Protein AF-A0AA38ZMA6-F1 (afdb_monomer)

Secondary structure (DSSP, 8-state):
-HHHHT-HHHHHHHHHHHHHHHTT-SS--HHHHHH-HHHHHHHHHHHHHS-S-SBPPPEE-SS-EEETTEEE-TT-EE--BHHHHHH-TTTTS------

Mean predicted aligned error: 7.08 Å

Structure (mmCIF, N/CA/C/O backbone):
data_AF-A0AA38ZMA6-F1
#
_entry.id   AF-A0AA38ZMA6-F1
#
loop_
_atom_site.group_PDB
_atom_site.id
_atom_site.type_symbol
_atom_site.label_atom_id
_atom_site.label_alt_id
_atom_site.label_comp_id
_atom_site.label_asym_id
_atom_site.label_entity_id
_atom_site.label_seq_id
_atom_site.pdbx_PDB_ins_code
_atom_site.Cartn_x
_atom_site.Cartn_y
_atom_site.Cartn_z
_atom_site.occupancy
_atom_site.B_iso_or_equiv
_atom_site.auth_seq_id
_atom_site.auth_comp_id
_atom_site.auth_asym_id
_atom_site.auth_atom_id
_atom_site.pdbx_PDB_model_num
ATOM 1 N N . MET A 1 1 ? -11.187 6.933 3.675 1.00 65.75 1 MET A N 1
ATOM 2 C CA . MET A 1 1 ? -12.563 7.142 4.193 1.00 65.75 1 MET A CA 1
ATOM 3 C C . MET A 1 1 ? -13.619 6.431 3.346 1.00 65.75 1 MET A C 1
ATOM 5 O O . MET A 1 1 ? -14.315 5.580 3.884 1.00 65.75 1 MET A O 1
ATOM 9 N N . THR A 1 2 ? -13.699 6.673 2.032 1.00 87.00 2 THR A N 1
ATOM 10 C CA . THR A 1 2 ? -14.750 6.113 1.151 1.00 87.00 2 THR A CA 1
ATOM 11 C C . THR A 1 2 ? -14.887 4.584 1.208 1.00 87.00 2 THR A C 1
ATOM 13 O O . THR A 1 2 ? -16.000 4.074 1.299 1.00 87.00 2 THR A O 1
ATOM 16 N N . ALA A 1 3 ? -13.775 3.838 1.224 1.00 86.44 3 ALA A N 1
ATOM 17 C CA . ALA A 1 3 ? -13.797 2.371 1.318 1.00 86.44 3 ALA A CA 1
ATOM 18 C C . ALA A 1 3 ? -14.428 1.850 2.628 1.00 86.44 3 ALA A C 1
ATOM 20 O O . ALA A 1 3 ? -15.128 0.837 2.623 1.00 86.44 3 ALA A O 1
ATOM 21 N N . LEU A 1 4 ? -14.228 2.572 3.738 1.00 90.06 4 LEU A N 1
ATOM 22 C CA . LEU A 1 4 ? -14.824 2.251 5.037 1.00 90.06 4 LEU A CA 1
ATOM 23 C C . LEU A 1 4 ? -16.302 2.643 5.087 1.00 90.06 4 LEU A C 1
ATOM 25 O O . LEU A 1 4 ? -17.106 1.894 5.629 1.00 90.06 4 LEU A O 1
ATOM 29 N N . MET A 1 5 ? -16.673 3.784 4.497 1.00 90.44 5 MET A N 1
ATOM 30 C CA . MET A 1 5 ? -18.072 4.231 4.432 1.00 90.44 5 MET A CA 1
ATOM 31 C C . MET A 1 5 ? -18.947 3.245 3.652 1.00 90.44 5 MET A C 1
ATOM 33 O O . MET A 1 5 ? -20.080 2.989 4.042 1.00 90.44 5 MET A O 1
ATOM 37 N N . LYS A 1 6 ? -18.396 2.626 2.599 1.00 91.50 6 LYS A N 1
ATOM 38 C CA . LYS A 1 6 ? -19.062 1.547 1.853 1.00 91.50 6 LYS A CA 1
ATOM 39 C C . LYS A 1 6 ? -19.206 0.245 2.655 1.00 91.50 6 LYS A C 1
ATOM 41 O O . LYS A 1 6 ? -20.020 -0.593 2.290 1.00 91.50 6 LYS A O 1
ATOM 46 N N . ASN A 1 7 ? -18.452 0.072 3.746 1.00 92.06 7 ASN A N 1
ATOM 47 C CA . ASN A 1 7 ? -18.438 -1.142 4.565 1.00 92.06 7 ASN A CA 1
ATOM 48 C C . ASN A 1 7 ? -18.622 -0.826 6.065 1.00 92.06 7 ASN A C 1
ATOM 50 O O . ASN A 1 7 ? -17.672 -0.941 6.849 1.00 92.06 7 ASN A O 1
ATOM 54 N N . PRO A 1 8 ? -19.849 -0.499 6.520 1.00 92.56 8 PRO A N 1
ATOM 55 C CA . PRO A 1 8 ? -20.101 -0.074 7.902 1.00 92.56 8 PRO A CA 1
ATOM 56 C C . PRO A 1 8 ? -19.663 -1.089 8.968 1.00 92.56 8 PRO A C 1
ATOM 58 O O . PRO A 1 8 ? -19.264 -0.711 10.067 1.00 92.56 8 PRO A O 1
ATOM 61 N N . ARG A 1 9 ? -19.700 -2.392 8.654 1.00 93.75 9 ARG A N 1
ATOM 62 C CA . ARG A 1 9 ? -19.231 -3.459 9.559 1.00 93.75 9 ARG A CA 1
ATOM 63 C C . ARG A 1 9 ? -17.725 -3.362 9.829 1.00 93.75 9 ARG A C 1
ATOM 65 O O . ARG A 1 9 ? -17.299 -3.462 10.977 1.00 93.75 9 ARG A O 1
ATOM 72 N N . VAL A 1 10 ? -16.940 -3.125 8.778 1.00 93.44 10 VAL A N 1
ATOM 73 C CA . VAL A 1 10 ? -15.480 -2.949 8.847 1.00 93.44 10 VAL A CA 1
ATOM 74 C C . VAL A 1 10 ? -15.138 -1.676 9.621 1.00 93.44 10 VAL A C 1
ATOM 76 O O . VAL A 1 10 ? -14.291 -1.704 10.512 1.00 93.44 10 VAL A O 1
ATOM 79 N N . MET A 1 11 ? -15.863 -0.584 9.357 1.00 93.50 11 MET A N 1
ATOM 80 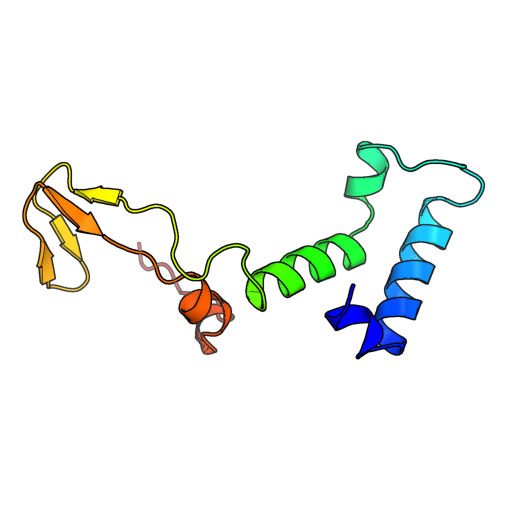C CA . MET A 1 11 ? -15.710 0.677 10.090 1.00 93.50 11 MET A CA 1
ATOM 81 C C . MET A 1 11 ? -15.972 0.507 11.594 1.00 93.50 11 MET A C 1
ATOM 83 O O . MET A 1 11 ? -15.146 0.923 12.405 1.00 93.50 11 MET A O 1
ATOM 87 N N . LYS A 1 12 ? -17.074 -0.153 11.978 1.00 94.44 12 LYS A N 1
ATOM 88 C CA . LYS A 1 12 ? -17.393 -0.416 13.392 1.00 94.44 12 LYS A CA 1
ATOM 89 C C . LYS A 1 12 ? -16.305 -1.237 14.085 1.00 94.44 12 LYS A C 1
ATOM 91 O O . LYS A 1 12 ? -15.970 -0.957 15.233 1.00 94.44 12 LYS A O 1
ATOM 96 N N . ARG A 1 13 ? -15.732 -2.234 13.401 1.00 93.88 13 ARG A N 1
ATOM 97 C CA . ARG A 1 13 ? -14.651 -3.063 13.955 1.00 93.88 13 ARG A CA 1
ATOM 98 C C . ARG A 1 13 ? -13.374 -2.256 14.199 1.00 93.88 13 ARG A C 1
ATOM 100 O O . ARG A 1 13 ? -12.788 -2.391 15.267 1.00 93.88 13 ARG A O 1
ATOM 107 N N . ALA A 1 14 ? -12.989 -1.394 13.260 1.00 92.25 14 ALA A N 1
ATOM 108 C CA . ALA A 1 14 ? -11.850 -0.492 13.428 1.00 92.25 14 ALA A CA 1
ATOM 109 C C . ALA A 1 14 ? -12.046 0.487 14.594 1.00 92.25 14 ALA A C 1
ATOM 111 O O . ALA A 1 14 ? -11.173 0.627 15.442 1.00 92.25 14 ALA A O 1
ATOM 112 N N . GLN A 1 15 ? -13.222 1.115 14.682 1.00 92.62 15 GLN A N 1
ATOM 113 C CA . GLN A 1 15 ? -13.550 2.017 15.789 1.00 92.62 15 GLN A CA 1
ATOM 114 C C . GLN A 1 15 ? -13.543 1.299 17.141 1.00 92.62 15 GLN A C 1
ATOM 116 O O . GLN A 1 15 ? -13.103 1.874 18.133 1.00 92.62 15 GLN A O 1
ATOM 121 N N . LYS A 1 16 ? -14.015 0.046 17.184 1.00 93.81 16 LYS A N 1
ATOM 122 C CA . LYS A 1 16 ? -13.964 -0.781 18.392 1.00 93.81 16 LYS A CA 1
ATOM 123 C C . LYS A 1 16 ? -12.520 -1.034 18.822 1.00 93.81 16 LYS A C 1
ATOM 125 O O . LYS A 1 16 ? -12.220 -0.817 19.985 1.00 93.81 16 LYS A O 1
ATOM 130 N N . GLU A 1 17 ? -11.642 -1.438 17.902 1.00 92.88 17 GLU A N 1
ATOM 131 C CA . GLU A 1 17 ? -10.222 -1.667 18.210 1.00 92.88 17 GLU A CA 1
ATOM 132 C C . GLU A 1 17 ? -9.564 -0.416 18.807 1.00 92.88 17 GLU A C 1
ATOM 134 O O . GLU A 1 17 ? -8.959 -0.498 19.874 1.00 92.88 17 GLU A O 1
ATOM 139 N N . VAL A 1 18 ? -9.747 0.745 18.168 1.00 91.19 18 VAL A N 1
ATOM 140 C CA . VAL A 1 18 ? -9.188 2.014 18.655 1.00 91.19 18 VAL A CA 1
ATOM 141 C C . VAL A 1 18 ? -9.725 2.349 20.047 1.00 91.19 18 VAL A C 1
ATOM 143 O O . VAL A 1 18 ? -8.943 2.595 20.956 1.00 91.19 18 VAL A O 1
ATOM 146 N N . ARG A 1 19 ? -11.047 2.301 20.256 1.00 91.06 19 ARG A N 1
ATOM 147 C CA . ARG A 1 19 ? -11.650 2.623 21.563 1.00 91.06 19 ARG A CA 1
ATOM 148 C C . ARG A 1 19 ? -11.204 1.671 22.671 1.00 91.06 19 ARG A C 1
ATOM 150 O O . ARG A 1 19 ? -11.044 2.103 23.804 1.00 91.06 19 ARG A O 1
ATOM 157 N N . THR A 1 20 ? -11.006 0.393 22.357 1.00 90.50 20 THR A N 1
ATOM 158 C CA . THR A 1 20 ? -10.537 -0.595 23.335 1.00 90.50 20 THR A CA 1
ATOM 159 C C . THR A 1 20 ? -9.073 -0.379 23.720 1.00 90.50 20 THR A C 1
ATOM 161 O O . THR A 1 20 ? -8.739 -0.566 24.883 1.00 90.50 20 THR A O 1
ATOM 164 N N . LEU A 1 21 ? -8.208 0.011 22.779 1.00 86.88 21 LEU A N 1
ATOM 165 C CA . LEU A 1 21 ? -6.780 0.215 23.056 1.00 86.88 21 LEU A CA 1
ATOM 166 C C . LEU A 1 21 ? -6.474 1.570 23.698 1.00 86.88 21 LEU A C 1
ATOM 168 O O . LEU A 1 21 ? -5.603 1.651 24.557 1.00 86.88 21 LEU A O 1
ATOM 172 N N . VAL A 1 22 ? -7.178 2.621 23.279 1.00 84.81 22 VAL A N 1
ATOM 173 C CA . VAL A 1 22 ? -6.965 3.989 23.770 1.00 84.81 22 VAL A CA 1
ATOM 174 C C . VAL A 1 22 ? -7.629 4.192 25.137 1.00 84.81 22 VAL A C 1
ATOM 176 O O . VAL A 1 22 ? -7.085 4.896 25.986 1.00 84.81 22 VAL A O 1
ATOM 179 N N . GLY A 1 23 ? -8.768 3.535 25.386 1.00 83.69 23 GLY A N 1
ATOM 180 C CA . GLY A 1 23 ? -9.478 3.623 26.660 1.00 83.69 23 GLY A CA 1
ATOM 181 C C . GLY A 1 23 ? -9.856 5.066 26.998 1.00 83.69 23 GLY A C 1
ATOM 182 O O . GLY A 1 23 ? -10.589 5.705 26.245 1.00 83.69 23 GLY A O 1
ATOM 183 N N . GLU A 1 24 ? -9.345 5.565 28.125 1.00 78.50 24 GLU A N 1
ATOM 184 C CA . GLU A 1 24 ? -9.562 6.935 28.617 1.00 78.50 24 GLU A CA 1
ATOM 185 C C . GLU A 1 24 ? -8.544 7.957 28.089 1.00 78.50 24 GLU A C 1
ATOM 187 O O . GLU A 1 24 ? -8.688 9.154 28.340 1.00 78.50 24 GLU A O 1
ATOM 192 N N . LYS A 1 25 ? -7.505 7.526 27.360 1.00 81.19 25 LYS A N 1
ATOM 193 C CA . LYS A 1 25 ? -6.542 8.466 26.781 1.00 81.19 25 LYS A CA 1
ATOM 194 C C . LYS A 1 25 ? -7.237 9.355 25.743 1.00 81.19 25 LYS A C 1
ATOM 196 O O . LYS A 1 25 ? -7.979 8.881 24.888 1.00 81.19 25 LYS A O 1
ATOM 201 N N . CYS A 1 26 ? -6.940 10.652 25.760 1.00 79.19 26 CYS A N 1
ATOM 202 C CA . CYS A 1 26 ? -7.447 11.568 24.733 1.00 79.19 26 CYS A CA 1
ATOM 203 C C . CYS A 1 26 ? -6.748 11.391 23.374 1.00 79.19 26 CYS A C 1
ATOM 205 O O . CYS A 1 26 ? -7.351 11.682 22.342 1.00 79.19 26 CYS A O 1
ATOM 207 N N . PHE A 1 27 ? -5.492 10.926 23.363 1.00 85.88 27 PHE A N 1
ATOM 208 C CA . PHE A 1 27 ? -4.656 10.848 22.163 1.00 85.88 27 PHE A CA 1
ATOM 209 C C . PHE A 1 27 ? -3.919 9.511 22.049 1.00 85.88 27 PHE A C 1
ATOM 211 O O . PHE A 1 27 ? -3.728 8.798 23.033 1.00 85.88 27 PHE A O 1
ATOM 218 N N . VAL A 1 28 ? -3.551 9.178 20.810 1.00 88.31 28 VAL A N 1
ATOM 219 C CA . VAL A 1 28 ? -2.799 7.974 20.443 1.00 88.31 28 VAL A CA 1
ATOM 220 C C . VAL A 1 28 ? -1.339 8.354 20.250 1.00 88.31 28 VAL A C 1
ATOM 222 O O . VAL A 1 28 ? -1.054 9.253 19.460 1.00 88.31 28 VAL A O 1
ATOM 225 N N . ASP A 1 29 ? -0.441 7.621 20.901 1.00 89.81 29 ASP A N 1
ATOM 226 C CA . ASP A 1 29 ? 1.006 7.782 20.754 1.00 89.81 29 ASP A CA 1
ATOM 227 C C . ASP A 1 29 ? 1.591 6.730 19.790 1.00 89.81 29 ASP A C 1
ATOM 229 O O . ASP A 1 29 ? 0.928 5.757 19.411 1.00 89.81 29 ASP A O 1
ATOM 233 N N . GLU A 1 30 ? 2.856 6.889 19.401 1.00 89.50 30 GLU A N 1
ATOM 234 C CA . GLU A 1 30 ? 3.542 6.007 18.440 1.00 89.50 30 GLU A CA 1
ATOM 235 C C . GLU A 1 30 ? 3.589 4.535 18.890 1.00 89.50 30 GLU A C 1
ATOM 237 O O . GLU A 1 30 ? 3.404 3.621 18.077 1.00 89.50 30 GLU A O 1
ATOM 242 N N . ASP A 1 31 ? 3.739 4.291 20.193 1.00 88.44 31 ASP A N 1
ATOM 243 C CA . ASP A 1 31 ? 3.723 2.945 20.778 1.00 88.44 31 ASP A CA 1
ATOM 244 C C . ASP A 1 31 ? 2.348 2.273 20.664 1.00 88.44 31 ASP A C 1
ATOM 246 O O . ASP A 1 31 ? 2.234 1.057 20.478 1.00 88.44 31 ASP A O 1
ATOM 250 N N . ASP A 1 32 ? 1.274 3.060 20.740 1.00 88.06 32 ASP A N 1
ATOM 251 C CA . ASP A 1 32 ? -0.095 2.559 20.646 1.00 88.06 32 ASP A CA 1
ATOM 252 C C . ASP A 1 32 ? -0.469 2.241 19.193 1.00 88.06 32 ASP A C 1
ATOM 254 O O . ASP A 1 32 ? -1.173 1.256 18.936 1.00 88.06 32 ASP A O 1
ATOM 258 N N . ILE A 1 33 ? 0.108 2.963 18.221 1.00 89.31 33 ILE A N 1
ATOM 259 C CA . ILE A 1 33 ? 0.019 2.605 16.796 1.00 89.31 33 ILE A CA 1
ATOM 260 C C . ILE A 1 33 ? 0.525 1.182 16.578 1.00 89.31 33 ILE A C 1
ATOM 262 O O . ILE A 1 33 ? -0.044 0.447 15.763 1.00 89.31 33 ILE A O 1
ATOM 266 N N . GLN A 1 34 ? 1.552 0.746 17.319 1.00 88.88 34 GLN A N 1
ATOM 267 C CA . GLN A 1 34 ? 2.079 -0.600 17.139 1.00 88.88 34 GLN A CA 1
ATOM 268 C C . GLN A 1 34 ? 1.052 -1.693 17.453 1.00 88.88 34 GLN A C 1
ATOM 270 O O . GLN A 1 34 ? 1.025 -2.706 16.746 1.00 88.88 34 GLN A O 1
ATOM 275 N N . LYS A 1 35 ? 0.161 -1.439 18.417 1.00 90.06 35 LYS A N 1
ATOM 276 C CA . LYS A 1 35 ? -0.873 -2.367 18.901 1.00 90.06 35 LYS A CA 1
ATOM 277 C C . LYS A 1 35 ? -2.126 -2.399 18.017 1.00 90.06 35 LYS A C 1
ATOM 279 O O . LYS A 1 35 ? -2.862 -3.385 18.051 1.00 90.06 35 LYS A O 1
ATOM 284 N N . LEU A 1 36 ? -2.353 -1.370 17.192 1.00 91.81 36 LEU A N 1
ATOM 285 C CA . LEU A 1 36 ? -3.498 -1.242 16.276 1.00 91.81 36 LEU A CA 1
ATOM 286 C C . LEU A 1 36 ? -3.390 -2.179 15.056 1.00 91.81 36 LEU A C 1
ATOM 288 O O . LEU A 1 36 ? -3.199 -1.758 13.911 1.00 91.81 36 LEU A O 1
ATOM 292 N N . THR A 1 37 ? -3.490 -3.480 15.303 1.00 92.06 37 THR A N 1
ATOM 293 C CA . THR A 1 37 ? -3.224 -4.534 14.315 1.00 92.06 37 THR A CA 1
ATOM 294 C C . THR A 1 37 ? -4.234 -4.523 13.169 1.00 92.06 37 THR A C 1
ATOM 296 O O . THR A 1 37 ? -3.855 -4.601 11.996 1.00 92.06 37 THR A O 1
ATOM 299 N N . TYR A 1 38 ? -5.523 -4.397 13.478 1.00 92.81 38 TYR A N 1
ATOM 300 C CA . TYR A 1 38 ? -6.583 -4.391 12.479 1.00 92.81 38 TYR A CA 1
ATOM 301 C C . TYR A 1 38 ? -6.607 -3.078 11.691 1.00 92.81 38 TYR A C 1
ATOM 303 O O . TYR A 1 38 ? -6.721 -3.108 10.465 1.00 92.81 38 TYR A O 1
ATOM 311 N N . MET A 1 39 ? -6.406 -1.933 12.345 1.00 91.94 39 MET A N 1
ATOM 312 C CA . MET A 1 39 ? -6.253 -0.642 11.668 1.00 91.94 39 MET A CA 1
ATOM 313 C C . MET A 1 39 ? -5.067 -0.657 10.692 1.00 91.94 39 MET A C 1
ATOM 315 O O . MET A 1 39 ? -5.219 -0.248 9.540 1.00 91.94 39 MET A O 1
ATOM 319 N N . LYS A 1 40 ? -3.910 -1.201 11.097 1.00 92.31 40 LYS A N 1
ATOM 320 C CA . LYS A 1 40 ? -2.751 -1.390 10.209 1.00 92.31 40 LYS A CA 1
ATOM 321 C C . LYS A 1 40 ? -3.089 -2.261 9.002 1.00 92.31 40 LYS A C 1
ATOM 323 O O . LYS A 1 40 ? -2.725 -1.914 7.879 1.00 92.31 40 LYS A O 1
ATOM 328 N N . ALA A 1 41 ? -3.787 -3.378 9.212 1.00 92.56 41 ALA A N 1
ATOM 329 C CA . ALA A 1 41 ? -4.223 -4.247 8.122 1.00 92.56 41 ALA A CA 1
ATOM 330 C C . ALA A 1 41 ? -5.158 -3.508 7.148 1.00 92.56 41 ALA A C 1
ATOM 332 O O . ALA A 1 41 ? -5.003 -3.635 5.937 1.00 92.56 41 ALA A O 1
ATOM 333 N N . LEU A 1 42 ? -6.067 -2.672 7.659 1.00 92.94 42 LEU A N 1
ATOM 334 C CA . LEU A 1 42 ? -6.960 -1.857 6.833 1.00 92.94 42 LEU A CA 1
ATOM 335 C C . LEU A 1 42 ? -6.227 -0.804 6.007 1.00 92.94 42 LEU A C 1
ATOM 337 O O . LEU A 1 42 ? -6.596 -0.585 4.853 1.00 92.94 42 LEU A O 1
ATOM 341 N N . VAL A 1 43 ? -5.204 -0.154 6.566 1.00 91.88 43 VAL A N 1
ATOM 342 C CA . VAL A 1 43 ? -4.372 0.798 5.815 1.00 91.88 43 VAL A CA 1
ATOM 343 C C . VAL A 1 43 ? -3.629 0.071 4.696 1.00 91.88 43 VAL A C 1
ATOM 345 O O . VAL A 1 43 ? -3.708 0.496 3.545 1.00 91.88 43 VAL A O 1
ATOM 348 N N . LYS A 1 44 ? -2.993 -1.069 4.998 1.00 91.06 44 LYS A N 1
ATOM 349 C CA . LYS A 1 44 ? -2.303 -1.895 3.992 1.00 91.06 44 LYS A CA 1
ATOM 350 C C . LYS A 1 44 ? -3.245 -2.352 2.878 1.00 91.06 44 LYS A C 1
ATOM 352 O O . LYS A 1 44 ? -2.909 -2.218 1.707 1.00 91.06 44 LYS A O 1
ATOM 357 N N . GLU A 1 45 ? -4.439 -2.822 3.227 1.00 91.44 45 GLU A N 1
ATOM 358 C CA . GLU A 1 45 ? -5.436 -3.262 2.248 1.00 91.44 45 GLU A CA 1
ATOM 359 C C . GLU A 1 45 ? -5.981 -2.096 1.414 1.00 91.44 45 GLU A C 1
ATOM 361 O O . GLU A 1 45 ? -6.162 -2.211 0.201 1.00 91.44 45 GLU A O 1
ATOM 366 N N . SER A 1 46 ? -6.178 -0.935 2.042 1.00 91.00 46 SER A N 1
ATOM 367 C CA . SER A 1 46 ? -6.572 0.282 1.331 1.00 91.00 46 SER A CA 1
ATOM 368 C C . SER A 1 46 ? -5.510 0.700 0.322 1.00 91.00 46 SER A C 1
ATOM 370 O O . SER A 1 46 ? -5.871 1.069 -0.786 1.00 91.00 46 SER A O 1
ATOM 372 N N . MET A 1 47 ? -4.222 0.599 0.662 1.00 90.31 47 MET A N 1
ATOM 373 C CA . MET A 1 47 ? -3.120 0.889 -0.262 1.00 90.31 47 MET A CA 1
ATOM 374 C C . MET A 1 47 ? -2.969 -0.175 -1.354 1.00 90.31 47 MET A C 1
ATOM 376 O O . MET A 1 47 ? -2.642 0.170 -2.486 1.00 90.31 47 MET A O 1
ATOM 380 N N . ARG A 1 48 ? -3.242 -1.452 -1.051 1.00 91.06 48 ARG A N 1
ATOM 381 C CA . ARG A 1 48 ? -3.255 -2.540 -2.041 1.00 91.06 48 ARG A CA 1
ATOM 382 C C . ARG A 1 48 ? -4.306 -2.290 -3.127 1.00 91.06 48 ARG A C 1
ATOM 384 O O . ARG A 1 48 ? -4.034 -2.454 -4.315 1.00 91.06 48 ARG A O 1
ATOM 391 N N . LEU A 1 49 ? -5.509 -1.875 -2.724 1.00 89.56 49 LEU A N 1
ATOM 392 C CA . LEU A 1 49 ? -6.603 -1.569 -3.647 1.00 89.56 49 LEU A CA 1
ATOM 393 C C . LEU A 1 49 ? -6.470 -0.175 -4.268 1.00 89.56 49 LEU A C 1
ATOM 395 O O . LEU A 1 49 ? -6.729 0.004 -5.454 1.00 89.56 49 LEU A O 1
ATOM 399 N N . TYR A 1 50 ? -6.060 0.824 -3.509 1.00 90.44 50 TYR A N 1
ATOM 400 C CA . TYR A 1 50 ? -6.025 2.219 -3.937 1.00 90.44 50 TYR A CA 1
ATOM 401 C C . TYR A 1 50 ? -4.637 2.798 -3.649 1.00 90.44 50 TYR A C 1
ATOM 403 O O . TYR A 1 50 ? -4.479 3.578 -2.705 1.00 90.44 50 TYR A O 1
ATOM 411 N N . PRO A 1 51 ? -3.610 2.393 -4.422 1.00 90.62 51 PRO A N 1
ATOM 412 C CA . PRO A 1 51 ? -2.281 2.962 -4.266 1.00 90.62 51 PRO A CA 1
ATOM 413 C C . PRO A 1 51 ? -2.313 4.456 -4.608 1.00 90.62 51 PRO A C 1
ATOM 415 O O . PRO A 1 51 ? -3.133 4.897 -5.414 1.00 90.62 51 PRO A O 1
ATOM 418 N N . ALA A 1 52 ? -1.400 5.234 -4.020 1.00 89.75 52 ALA A N 1
ATOM 419 C CA . ALA A 1 52 ? -1.313 6.675 -4.274 1.00 89.75 52 ALA A CA 1
ATOM 420 C C . ALA A 1 52 ? -1.016 6.996 -5.751 1.00 89.75 52 ALA A C 1
ATOM 422 O O . ALA A 1 52 ? -1.513 7.983 -6.283 1.00 89.75 52 ALA A O 1
ATOM 423 N N . SER A 1 53 ? -0.237 6.136 -6.412 1.00 90.94 53 SER A N 1
ATOM 424 C CA . SER A 1 53 ? 0.008 6.168 -7.853 1.00 90.94 53 SER A CA 1
ATOM 425 C C . SER A 1 53 ? -0.073 4.747 -8.416 1.00 90.94 53 SER A C 1
ATOM 427 O O . SER A 1 53 ? 0.447 3.821 -7.785 1.00 90.94 53 SER A O 1
ATOM 429 N N . PRO A 1 54 ? -0.701 4.538 -9.589 1.00 90.44 54 PRO A N 1
ATOM 430 C CA . PRO A 1 54 ? -0.775 3.218 -10.209 1.00 90.44 54 PRO A CA 1
ATOM 431 C C . PRO A 1 54 ? 0.592 2.705 -10.685 1.00 90.44 54 PRO A C 1
ATOM 433 O O . PRO A 1 54 ? 0.836 1.498 -10.643 1.00 90.44 54 PRO A O 1
ATOM 436 N N . LEU A 1 55 ? 1.487 3.611 -11.094 1.00 94.69 55 LEU A N 1
ATOM 437 C CA . LEU A 1 55 ? 2.871 3.316 -11.463 1.00 94.69 55 LEU A CA 1
ATOM 438 C C . LEU A 1 55 ? 3.817 3.865 -10.391 1.00 94.69 55 LEU A C 1
ATOM 440 O O . LEU A 1 55 ? 3.637 4.988 -9.912 1.00 94.69 55 LEU A O 1
ATOM 444 N N . LEU A 1 56 ? 4.824 3.079 -10.013 1.00 92.25 56 LEU A N 1
ATOM 445 C CA . LEU A 1 56 ? 5.887 3.553 -9.127 1.00 92.25 56 LEU A CA 1
ATOM 446 C C . LEU A 1 56 ? 6.809 4.540 -9.849 1.00 92.25 56 LEU A C 1
ATOM 448 O O . LEU A 1 56 ? 6.772 4.672 -11.073 1.00 92.25 56 LEU A O 1
ATOM 452 N N . ILE A 1 57 ? 7.655 5.209 -9.062 1.00 94.19 57 ILE A N 1
ATOM 453 C CA . ILE A 1 57 ? 8.678 6.126 -9.566 1.00 94.19 57 ILE A CA 1
ATOM 454 C C . ILE A 1 57 ? 9.510 5.405 -10.642 1.00 94.19 57 ILE A C 1
ATOM 456 O O . ILE A 1 57 ? 9.985 4.292 -10.373 1.00 94.19 57 ILE A O 1
ATOM 460 N N . PRO A 1 58 ? 9.682 6.011 -11.833 1.00 94.75 58 PRO A N 1
ATOM 461 C CA . PRO A 1 58 ? 10.466 5.418 -12.906 1.00 94.75 58 PRO A CA 1
ATOM 462 C C . PRO A 1 58 ? 11.886 5.124 -12.429 1.00 94.75 58 PRO A C 1
ATOM 464 O O . PRO A 1 58 ? 12.510 5.952 -11.763 1.00 94.75 58 PRO A O 1
ATOM 467 N N . ARG A 1 59 ? 12.400 3.943 -12.769 1.00 94.06 59 ARG A N 1
ATOM 468 C CA . ARG A 1 59 ? 13.793 3.568 -12.505 1.00 94.06 59 ARG A CA 1
ATOM 469 C C . ARG A 1 59 ? 14.543 3.426 -13.813 1.00 94.06 59 ARG A C 1
ATOM 471 O O . ARG A 1 59 ? 13.973 2.946 -14.781 1.00 94.06 59 ARG A O 1
ATOM 478 N N . GLU A 1 60 ? 15.814 3.791 -13.826 1.00 95.25 60 GLU A N 1
ATOM 479 C CA . GLU A 1 60 ? 16.686 3.595 -14.983 1.00 95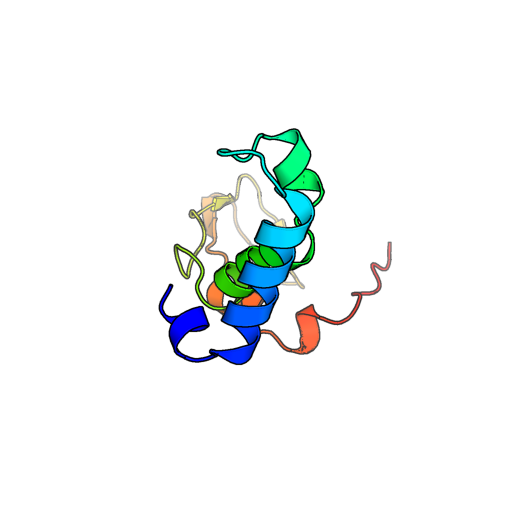.25 60 GLU A CA 1
ATOM 480 C C . GLU A 1 60 ? 17.664 2.442 -14.726 1.00 95.25 60 GLU A C 1
ATOM 482 O O . GLU A 1 60 ? 18.203 2.308 -13.622 1.00 95.25 60 GLU A O 1
ATOM 487 N N . THR A 1 61 ? 17.883 1.583 -15.725 1.00 94.62 61 THR A N 1
ATOM 488 C CA . THR A 1 61 ? 18.858 0.488 -15.629 1.00 94.62 61 THR A CA 1
ATOM 489 C C . THR A 1 61 ? 20.294 1.014 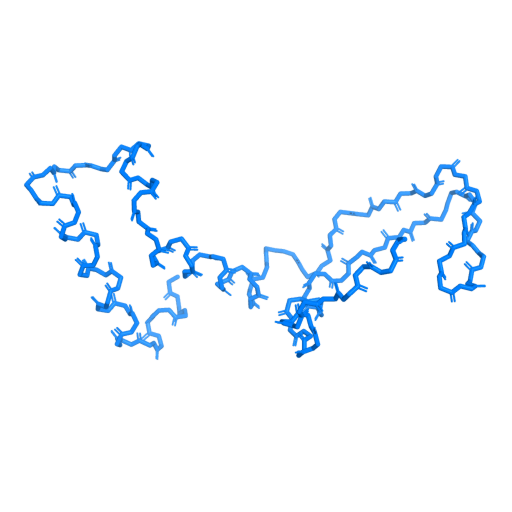-15.686 1.00 94.62 61 THR A C 1
ATOM 491 O O . THR A 1 61 ? 20.712 1.645 -16.656 1.00 94.62 61 THR A O 1
ATOM 494 N N . LEU A 1 62 ? 21.087 0.703 -14.655 1.00 95.94 62 LEU A N 1
ATOM 495 C CA . LEU A 1 62 ? 22.499 1.110 -14.567 1.00 95.94 62 LEU A CA 1
ATOM 496 C C . LEU A 1 62 ? 23.434 0.249 -15.426 1.00 95.94 62 LEU A C 1
ATOM 498 O O . LEU A 1 62 ? 24.513 0.689 -15.809 1.00 95.94 62 LEU A O 1
ATOM 502 N N . GLN A 1 63 ? 23.016 -0.976 -15.733 1.00 94.94 63 GLN A N 1
ATOM 503 C CA . GLN A 1 63 ? 23.754 -1.930 -16.551 1.00 94.94 63 GLN A CA 1
ATOM 504 C C . GLN A 1 63 ? 22.782 -2.862 -17.275 1.00 94.94 63 GLN A C 1
ATOM 506 O O . GLN A 1 63 ? 21.611 -2.957 -16.895 1.00 94.94 63 GLN A O 1
ATOM 511 N N . LYS A 1 64 ? 23.289 -3.573 -18.285 1.00 94.81 64 LYS A N 1
ATOM 512 C CA . LYS A 1 64 ? 22.557 -4.640 -18.969 1.00 94.81 64 LYS A CA 1
ATOM 513 C C . LYS A 1 64 ? 22.121 -5.691 -17.945 1.00 94.81 64 LYS A C 1
ATOM 515 O O . LYS A 1 64 ? 22.942 -6.142 -17.146 1.00 94.81 64 LYS A O 1
ATOM 520 N N . CYS A 1 65 ? 20.851 -6.076 -17.953 1.00 93.06 65 CYS A N 1
ATOM 521 C CA . CYS A 1 65 ? 20.330 -7.106 -17.056 1.00 93.06 65 CYS A CA 1
ATOM 522 C C . CYS A 1 65 ? 19.381 -8.050 -17.789 1.00 93.06 65 CYS A C 1
ATOM 524 O O . CYS A 1 65 ? 18.857 -7.718 -18.847 1.00 93.06 65 CYS A O 1
ATOM 526 N N . ASN A 1 66 ? 19.178 -9.241 -17.231 1.00 94.38 66 ASN A N 1
ATOM 527 C CA . ASN A 1 66 ? 18.193 -10.190 -17.728 1.00 94.38 66 ASN A CA 1
ATOM 528 C C . ASN A 1 66 ? 17.041 -10.288 -16.718 1.00 94.38 66 ASN A C 1
ATOM 530 O O . ASN A 1 66 ? 17.289 -10.496 -15.529 1.00 94.38 66 ASN A O 1
ATOM 534 N N . ILE A 1 67 ? 15.803 -10.108 -17.178 1.00 91.62 67 ILE A N 1
ATOM 535 C CA . ILE A 1 67 ? 14.588 -10.297 -16.382 1.00 91.62 67 ILE A CA 1
ATOM 536 C C . ILE A 1 67 ? 13.720 -11.321 -17.102 1.00 91.62 67 ILE A C 1
ATOM 538 O O . ILE A 1 67 ? 13.268 -11.061 -18.209 1.00 91.62 67 ILE A O 1
ATOM 542 N N . ASP A 1 68 ? 13.472 -12.466 -16.466 1.00 90.56 68 ASP A N 1
ATOM 543 C CA . ASP A 1 68 ? 12.603 -13.533 -16.992 1.00 90.56 68 ASP A CA 1
ATOM 544 C C . ASP A 1 68 ? 12.977 -14.006 -18.415 1.00 90.56 68 ASP A C 1
ATOM 546 O O . ASP A 1 68 ? 12.128 -14.247 -19.268 1.00 90.56 68 ASP A O 1
ATOM 550 N N . GLY A 1 69 ? 14.281 -14.076 -18.704 1.00 93.62 69 GLY A N 1
ATOM 551 C CA . GLY A 1 69 ? 14.817 -14.441 -20.018 1.00 93.62 69 GLY A CA 1
ATOM 552 C C . GLY A 1 69 ? 14.981 -13.260 -20.980 1.00 93.62 69 GLY A C 1
ATOM 553 O O . GLY A 1 69 ? 15.701 -13.396 -21.970 1.00 93.62 69 GLY A O 1
ATOM 554 N N . TYR A 1 70 ? 14.399 -12.096 -20.682 1.00 93.69 70 TYR A N 1
ATOM 555 C CA . TYR A 1 70 ? 14.500 -10.897 -21.512 1.00 93.69 70 TYR A CA 1
ATOM 556 C C . TYR A 1 70 ? 15.731 -10.077 -21.170 1.00 93.69 70 TYR A C 1
ATOM 558 O O . TYR A 1 70 ? 15.952 -9.698 -20.021 1.00 93.69 70 TYR A O 1
ATOM 566 N N . GLU A 1 71 ? 16.505 -9.737 -22.193 1.00 95.62 71 GLU A N 1
ATOM 567 C CA . GLU A 1 71 ? 17.689 -8.911 -22.034 1.00 95.62 71 GLU A CA 1
ATOM 568 C C . GLU A 1 71 ? 17.344 -7.421 -22.152 1.00 95.62 71 GLU A C 1
ATOM 570 O O . GLU A 1 71 ? 16.861 -6.952 -23.181 1.00 95.62 71 GLU A O 1
ATOM 575 N N . ILE A 1 72 ? 17.595 -6.672 -21.079 1.00 95.50 72 ILE A N 1
ATOM 576 C CA . ILE A 1 72 ? 17.282 -5.251 -20.952 1.00 95.50 72 ILE A CA 1
ATOM 577 C C . ILE A 1 72 ? 18.581 -4.442 -21.064 1.00 95.50 72 ILE A C 1
ATOM 579 O O . ILE A 1 72 ? 19.491 -4.631 -20.249 1.00 95.50 72 ILE A O 1
ATOM 583 N N . PRO A 1 73 ? 18.694 -3.526 -22.042 1.00 96.00 73 PRO A N 1
ATOM 584 C CA . PRO A 1 73 ? 19.856 -2.654 -22.18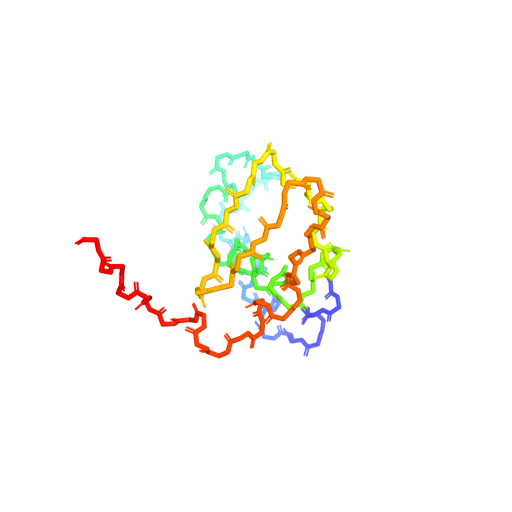8 1.00 96.00 73 PRO A CA 1
ATOM 585 C C . PRO A 1 73 ? 20.028 -1.668 -21.025 1.00 96.00 73 PRO A C 1
ATOM 587 O O . PRO A 1 73 ? 19.073 -1.321 -20.325 1.00 96.00 73 PRO A O 1
ATOM 590 N N . TH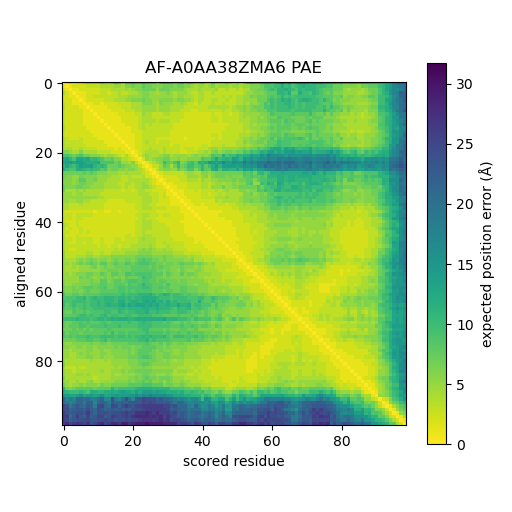R A 1 74 ? 21.247 -1.152 -20.863 1.00 95.62 74 THR A N 1
ATOM 591 C CA . THR A 1 74 ? 21.547 -0.010 -19.983 1.00 95.62 74 THR A CA 1
ATOM 592 C C . THR A 1 74 ? 20.773 1.243 -20.421 1.00 95.62 74 THR A C 1
ATOM 594 O O . THR A 1 74 ? 20.531 1.420 -21.614 1.00 95.62 74 THR A O 1
ATOM 597 N N . LYS A 1 75 ? 20.436 2.134 -19.479 1.00 95.38 75 LYS A N 1
ATOM 598 C CA . LYS A 1 75 ? 19.638 3.362 -19.688 1.00 95.38 75 LYS A CA 1
ATOM 599 C C . LYS A 1 75 ? 18.181 3.130 -20.110 1.00 95.38 75 LYS A C 1
ATOM 601 O O . LYS A 1 75 ? 17.544 4.008 -20.686 1.00 95.38 75 LYS A O 1
ATOM 606 N N . THR A 1 76 ? 17.633 1.953 -19.822 1.00 96.00 76 THR A N 1
ATOM 607 C CA . THR A 1 76 ? 16.213 1.659 -20.044 1.00 96.00 76 THR A CA 1
ATOM 608 C C . THR A 1 76 ? 15.395 2.163 -18.860 1.00 96.00 76 THR A C 1
ATOM 610 O O . THR A 1 76 ? 15.704 1.840 -17.712 1.00 96.00 76 THR A O 1
ATOM 613 N N . VAL A 1 77 ? 14.327 2.917 -19.133 1.00 95.88 77 VAL A N 1
ATOM 614 C CA . VAL A 1 77 ? 13.372 3.362 -18.110 1.00 95.88 77 VAL A CA 1
ATOM 615 C C . VAL A 1 77 ? 12.345 2.262 -17.850 1.00 95.88 77 VAL A C 1
ATOM 617 O O . VAL A 1 77 ? 11.648 1.809 -18.755 1.00 95.88 77 VAL A O 1
ATOM 620 N N . VAL A 1 78 ? 12.237 1.847 -16.594 1.00 94.19 78 VAL A N 1
ATOM 621 C CA . VAL A 1 78 ? 11.371 0.772 -16.119 1.00 94.19 78 VAL A CA 1
ATOM 622 C C . VAL A 1 78 ? 10.290 1.350 -15.215 1.00 94.19 78 VAL A C 1
ATOM 624 O O . VAL A 1 78 ? 10.570 2.052 -14.239 1.00 94.19 78 VAL A O 1
ATOM 627 N N . PHE A 1 79 ? 9.044 0.993 -15.516 1.00 94.56 79 PHE A N 1
ATOM 628 C CA . PHE A 1 79 ? 7.878 1.306 -14.697 1.00 94.56 79 PHE A CA 1
ATOM 629 C C . PHE A 1 79 ? 7.384 0.041 -14.000 1.00 94.56 79 PHE A C 1
ATOM 631 O O . PHE A 1 79 ? 7.119 -0.970 -14.646 1.00 94.56 79 PHE A O 1
ATOM 638 N N . ALA A 1 80 ? 7.202 0.107 -12.683 1.00 92.81 80 ALA A N 1
ATOM 639 C CA . ALA A 1 80 ? 6.555 -0.962 -11.931 1.00 92.81 80 ALA A CA 1
ATOM 640 C C . ALA A 1 80 ? 5.071 -0.632 -11.724 1.00 92.81 80 ALA A C 1
ATOM 642 O O . ALA A 1 80 ? 4.729 0.398 -11.136 1.00 92.81 80 ALA A O 1
ATOM 643 N N 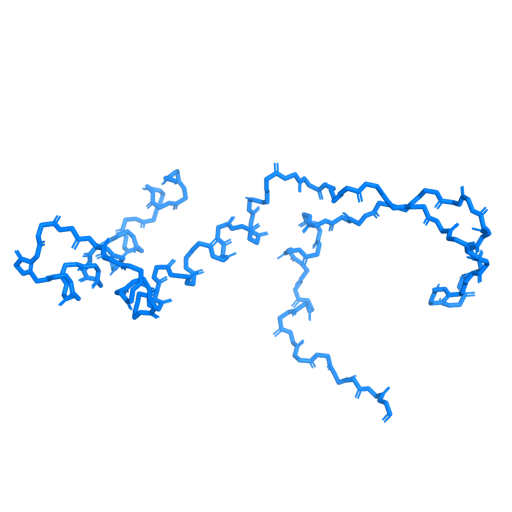. ASN A 1 81 ? 4.187 -1.513 -12.197 1.00 93.44 81 ASN A N 1
ATOM 644 C CA . ASN A 1 81 ? 2.739 -1.345 -12.094 1.00 93.44 81 ASN A CA 1
ATOM 645 C C . ASN A 1 81 ? 2.224 -1.825 -10.728 1.00 93.44 81 ASN A C 1
ATOM 647 O O . ASN A 1 81 ? 1.787 -2.966 -10.570 1.00 93.44 81 ASN A O 1
ATOM 651 N N . ALA A 1 82 ? 2.276 -0.939 -9.732 1.00 92.50 82 ALA A N 1
ATOM 652 C CA . ALA A 1 82 ? 1.796 -1.218 -8.381 1.00 92.50 82 ALA A CA 1
ATOM 653 C C . ALA A 1 82 ? 0.297 -1.559 -8.345 1.00 92.50 82 ALA A C 1
ATOM 655 O O . ALA A 1 82 ? -0.121 -2.390 -7.540 1.00 92.50 82 ALA A O 1
ATOM 656 N N . TRP A 1 83 ? -0.510 -0.957 -9.225 1.00 93.06 83 TRP A N 1
ATOM 657 C CA . TRP A 1 83 ? -1.950 -1.221 -9.295 1.00 93.06 83 TRP A CA 1
ATOM 658 C C . TRP A 1 83 ? -2.269 -2.663 -9.703 1.00 93.06 83 TRP A C 1
ATOM 660 O O . TRP A 1 83 ? -3.140 -3.289 -9.091 1.00 93.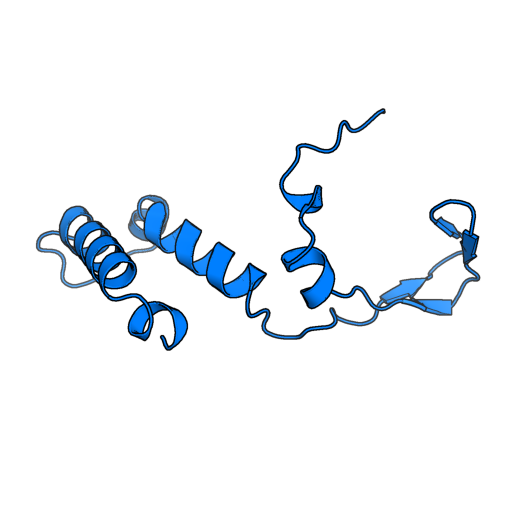06 83 TRP A O 1
ATOM 670 N N . ALA A 1 84 ? -1.549 -3.185 -10.702 1.00 92.25 84 ALA A N 1
ATOM 671 C CA . ALA A 1 84 ? -1.681 -4.566 -11.155 1.00 92.25 84 ALA A CA 1
ATOM 672 C C . ALA A 1 84 ? -1.153 -5.548 -10.102 1.00 92.25 84 ALA A C 1
ATOM 674 O O . ALA A 1 84 ? -1.867 -6.476 -9.733 1.00 92.25 84 ALA A O 1
ATOM 675 N N . ILE A 1 85 ? 0.042 -5.292 -9.551 1.00 91.06 85 ILE A N 1
ATOM 676 C CA . ILE A 1 85 ? 0.651 -6.137 -8.509 1.00 91.06 85 ILE A CA 1
ATOM 677 C C . ILE A 1 85 ? -0.277 -6.257 -7.298 1.00 91.06 85 ILE A C 1
ATOM 679 O O . ILE A 1 85 ? -0.506 -7.354 -6.799 1.00 91.06 85 ILE A O 1
ATOM 683 N N . GLY A 1 86 ? -0.857 -5.143 -6.845 1.00 89.12 86 GLY A N 1
ATOM 684 C CA . GLY A 1 86 ? -1.761 -5.148 -5.700 1.00 89.12 86 GLY A CA 1
ATOM 685 C C . GLY A 1 86 ? -3.006 -6.012 -5.911 1.00 89.12 86 GLY A C 1
ATOM 686 O O . GLY A 1 86 ? -3.550 -6.518 -4.938 1.00 89.12 86 GLY A O 1
ATOM 687 N N . ARG A 1 87 ? -3.466 -6.210 -7.151 1.00 90.31 87 ARG A N 1
ATOM 688 C CA . ARG A 1 87 ? -4.689 -6.965 -7.487 1.00 90.31 87 ARG A CA 1
ATOM 689 C C . ARG A 1 87 ? -4.437 -8.383 -7.979 1.00 90.31 87 ARG A C 1
ATOM 691 O O . ARG A 1 87 ? -5.407 -9.105 -8.192 1.00 90.31 87 ARG A O 1
ATOM 698 N N . ASP A 1 88 ? -3.180 -8.766 -8.154 1.00 89.94 88 ASP A N 1
ATOM 699 C CA . ASP A 1 88 ? -2.810 -10.082 -8.654 1.00 89.94 88 ASP A CA 1
ATOM 700 C C . ASP A 1 88 ? -3.274 -11.181 -7.672 1.00 89.94 88 ASP A C 1
ATOM 702 O O . ASP A 1 88 ? -2.833 -11.184 -6.516 1.00 89.94 88 ASP A O 1
ATOM 706 N N . PRO A 1 89 ? -4.154 -12.114 -8.087 1.00 85.06 89 PRO A N 1
ATOM 707 C CA . PRO A 1 89 ? -4.620 -13.207 -7.235 1.00 85.06 89 PRO A CA 1
ATOM 708 C C . PRO A 1 89 ? -3.499 -14.173 -6.816 1.00 85.06 89 PRO A C 1
ATOM 710 O O . PRO A 1 89 ? -3.615 -14.815 -5.771 1.00 85.06 89 PRO A O 1
ATOM 713 N N . GLU A 1 90 ? -2.401 -14.262 -7.574 1.00 84.69 90 GLU A N 1
ATOM 714 C CA . GLU A 1 90 ? -1.258 -15.124 -7.247 1.00 84.69 90 GLU A CA 1
ATOM 715 C C . GLU A 1 90 ? -0.312 -14.484 -6.219 1.00 84.69 90 GLU A C 1
ATOM 717 O O . GLU A 1 90 ? 0.421 -15.191 -5.527 1.00 84.69 90 GLU A O 1
ATOM 722 N N . SER A 1 91 ? -0.359 -13.157 -6.046 1.00 68.81 91 SER A N 1
ATOM 723 C CA . SER A 1 91 ? 0.500 -12.433 -5.094 1.00 68.81 91 SER A CA 1
ATOM 724 C C . SER A 1 91 ? 0.251 -12.813 -3.625 1.00 68.81 91 SER A C 1
ATOM 726 O O . SER A 1 91 ? 1.138 -12.658 -2.786 1.00 68.81 91 SER A O 1
ATOM 728 N N . GLY A 1 92 ? -0.941 -13.338 -3.312 1.00 58.88 92 GLY A N 1
ATOM 729 C CA . GLY A 1 92 ? -1.334 -13.778 -1.970 1.00 58.88 92 GLY A CA 1
ATOM 730 C C . GLY A 1 92 ? -0.825 -15.168 -1.578 1.00 58.88 92 GLY A C 1
ATOM 731 O O . GLY A 1 92 ? -0.995 -15.573 -0.427 1.00 58.88 92 GLY A O 1
ATOM 732 N N . LYS A 1 93 ? -0.211 -15.910 -2.506 1.00 51.25 93 LYS A N 1
ATOM 733 C CA . LYS A 1 93 ? 0.406 -17.207 -2.220 1.00 51.25 93 LYS A CA 1
ATOM 734 C C . LYS A 1 93 ? 1.879 -16.991 -1.862 1.00 51.25 93 LYS A C 1
ATOM 736 O O . LYS A 1 93 ? 2.548 -16.197 -2.524 1.00 51.25 93 LYS A O 1
ATOM 741 N N . PRO A 1 94 ? 2.428 -17.694 -0.854 1.00 42.03 94 PRO A N 1
ATOM 742 C CA . PRO A 1 94 ? 3.861 -17.658 -0.606 1.00 42.03 94 PRO A CA 1
ATOM 743 C C . PRO A 1 94 ? 4.578 -18.169 -1.860 1.00 42.03 94 PRO A C 1
ATOM 745 O O . PRO A 1 94 ? 4.518 -19.358 -2.178 1.00 42.03 94 PRO A O 1
ATOM 748 N N . ARG A 1 95 ? 5.233 -17.267 -2.602 1.00 48.69 95 ARG A N 1
ATOM 749 C CA . ARG A 1 95 ? 6.133 -17.669 -3.683 1.00 48.69 95 ARG A CA 1
ATOM 750 C C . ARG A 1 95 ? 7.256 -18.466 -3.033 1.00 48.69 95 ARG A C 1
ATOM 752 O O . ARG A 1 95 ? 7.983 -17.934 -2.196 1.00 48.69 95 ARG A O 1
ATOM 759 N N . ARG A 1 96 ? 7.367 -19.751 -3.386 1.00 38.81 96 ARG A N 1
ATOM 760 C CA . ARG A 1 96 ? 8.543 -20.554 -3.050 1.00 38.81 96 ARG A CA 1
ATOM 761 C C . ARG A 1 96 ? 9.726 -19.869 -3.711 1.00 38.81 96 ARG A C 1
ATOM 763 O O . ARG A 1 96 ? 9.868 -19.909 -4.929 1.00 38.81 96 ARG A O 1
ATOM 770 N N . VAL A 1 97 ? 10.520 -19.176 -2.908 1.00 39.12 97 VAL A N 1
ATOM 771 C CA . VAL A 1 97 ? 11.807 -18.666 -3.354 1.00 39.12 97 VAL A CA 1
ATOM 772 C C . VAL A 1 97 ? 12.687 -19.904 -3.465 1.00 39.12 97 VAL A C 1
ATOM 774 O O . VAL A 1 97 ? 13.125 -20.449 -2.457 1.00 39.12 97 VAL A O 1
ATOM 777 N N . HIS A 1 98 ? 12.830 -20.425 -4.679 1.00 30.47 98 HIS A N 1
ATOM 778 C CA . HIS A 1 98 ? 13.898 -21.363 -4.983 1.00 30.47 98 HIS A CA 1
ATOM 779 C C . HIS A 1 98 ? 15.174 -20.529 -5.096 1.00 30.47 98 HIS A C 1
ATOM 781 O O . HIS A 1 98 ? 15.405 -19.882 -6.115 1.00 30.47 98 HIS A O 1
ATOM 787 N N . ALA A 1 99 ? 15.91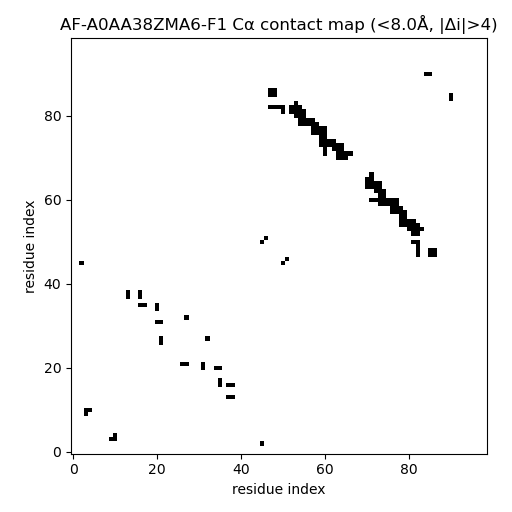0 -20.472 -3.989 1.00 35.12 99 ALA A N 1
ATOM 788 C CA . ALA A 1 99 ? 17.324 -20.135 -3.956 1.00 35.12 99 ALA A CA 1
ATOM 789 C C . ALA A 1 99 ? 18.105 -21.433 -3.738 1.00 35.12 99 ALA A C 1
ATOM 791 O O . ALA A 1 99 ? 17.590 -22.286 -2.973 1.00 35.12 99 ALA A O 1
#

pLDDT: mean 86.92, std 14.07, range [30.47, 96.0]

Radius of gyration: 19.69 Å; Cα contacts (8 Å, |Δi|>4): 82; chains: 1; bounding box: 44×33×51 Å

InterPro domains:
  IPR001128 Cytochrome P450 [PF00067] (2-90)
  IPR036396 Cytochrome P450 superfamily [G3DSA:1.10.630.10] (1-94)
  IPR036396 Cytochrome P450 superfamily [SSF48264] (2-90)

Nearest PDB structures (foldseek):
  4r21-assembly1_A  TM=9.283E-01  e=2.047E-05  Danio rerio
  4r21-assembly2_B  TM=9.264E-01  e=4.210E-05  Danio rerio
  4i8v-assembly2_B  TM=9.091E-01  e=9.871E-05  Homo sapiens
  5tft-assembly1_A  TM=9.236E-01  e=7.053E-04  Homo sapiens
  5e58-assembly6_F  TM=9.059E-01  e=6.605E-04  Neotoma lepida

Organism: Vitis rotundifolia (NCBI:txid103349)

Foldseek 3Di:
DVVCVVPVVLVVVLVVLCCVQCPPPPDDDPVSVVVSVSVVVVVVLCCLQPPPDQKDDWDFACAWDADPNDIDHGRDTDIDGSNCCSPDPCNPDPDPPPD

Solvent-accessible surface area (backbone atoms only — not comparable to full-atom values): 6126 Å² total; per-residue (Å²): 109,70,76,40,70,77,32,59,70,60,42,52,52,45,54,48,52,52,52,66,74,45,62,88,53,93,71,84,52,79,75,54,58,70,70,40,57,66,54,51,51,51,52,53,50,47,40,34,76,55,49,97,50,52,54,47,80,73,42,67,34,90,49,70,46,73,59,97,87,43,78,41,58,54,73,40,78,44,73,49,54,47,48,60,57,48,65,40,80,68,68,80,49,86,76,80,78,86,124

Sequence (99 aa):
MTALMKNPRVMKRAQKEVRTLVGEKCFVDEDDIQKLTYMKALVKESMRLYPASPLLIPRETLQKCNIDGYEIPTKTVVFANAWAIGRDPESGKPRRVHA

=== Feature glossary ===
Reading guide. The protein is described through the following features:

Foldseek 3Di. A 3Di character summarizes, for each residue, the relative orientation of the Cα frame of its nearest spatial neighbor. Because it encodes fold topology rather than chemistry, 3Di alignments detect remote structural similarity that sequence alignment misses.

Contact-map, Ramachandran, and PAE plots. Plot images: a contact map (which residues are close in 3D, as an N×N binary image), a Ramachandran scatter (backbone torsion angles, revealing secondary-structure composition at a glance), and — for AlphaFold structures — a PAE heatmap (pairwise prediction confidence).

Radius of gyration, Cα contacts, bounding box. Radius of gyration (Rg) is the root-mean-square distance of Cα atoms from their centroid — a single number for overall size and compactness. A globular domain of N residues has Rg ≈ 2.2·N^0.38 Å; an extended or disordered chain has a much larger Rg. The Cα contact count is the number of residue pairs whose Cα atoms are within 8 Å and are more than four positions apart in sequence — a standard proxy for tertiary packing density. The bounding box is the smallest axis-aligned box enclosing all Cα atoms.

Secondary structure (8-state, DSSP). Eight-state secondary structure (DSSP): H is the canonical α-helix, G the tighter 3₁₀-helix, I the wider π-helix; E/B are β-structure, T and S are turns and bends, and '-' is everything else. DSSP derives these from the pattern of main-chain N–H···O=C hydrogen bonds, not from the sequence.

B-factor. B-factor (Debye–Waller factor) reflects atomic displacement in the crystal lattice. It is an experimental observable (units Å²), not a prediction; low values mean the atom is pinned down, high values mean it moves or is heterogeneous across the crystal.

pLDDT. pLDDT is the predicted lDDT-Cα score: AlphaFold's confidence that the local environment of each residue (all inter-atomic distances within 15 Å) is correctly placed. It is a per-residue number between 0 and 100, with higher meaning more rel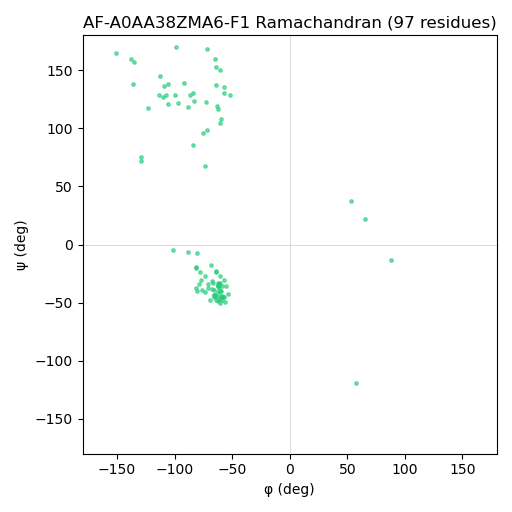iable.

Nearest PDB structures. Nearest PDB neighbors are the top structural matches found by Foldseek when searching this structure against the entire Protein Data Bank. Each hit reports a TM-score (0 to 1; >0.5 almost always implies the same fold) and an E-value. These are *structural* homologs — they may share no detectable sequence similarity.

Solvent-accessible surface area. Accessible surface area quantifies burial. A residue with SASA near zero is packed into the hydrophobic core; one with SASA >100 Å² sits on the surface. Computed here via the Shrake–Rupley numerical algorithm with a 1.4 Å probe.

Rendered structure images. Structure images are PyMOL renders from six orthogonal camera directions. Cartoon representation draws helices as coils and strands as arrows; sticks shows the backbone as bonds; surface shows the solvent-excluded envelope. Rainbow coloring maps sequence position to hue (blue→red, N→C); chain coloring assigns a distinct color per polypeptide.

Backbone torsions (φ/ψ). φ (phi) and ψ (psi) are the two rotatable backbone dihedrals per residue: φ is the C(i-1)–N–Cα–C torsion, ψ is the N–Cα–C–N(i+1) torsion, both in degrees on (−180°, 180°]. α-helical residues cluster near (−60°, −45°); β-strand residues near (−120°, +130°). A Ramachandran plot is simply a scatter of (φ, ψ) for every residue.

Predicted aligned error. Predicted Aligned Error (PAE) is an AlphaFold confidence matrix: entry (i, j) is the expected error in the position of residue j, in ångströms, when the prediction is superimposed on the true structure at residue i. Low PAE within a block of residues means that block is internally rigid and well-predicted; high PAE between two blocks means their relative placement is uncertain even if each block individually is confident.

mmCIF coordinates. Structure coordinates are given as an mmCIF _atom_site loop: one row per atom with element, residue name, chain id, sequence number, and x/y/z position in Å. Only the four main-chain atoms per residue are included here; side chains are omitted to keep the record compact.

InterPro / GO / CATH / organism. Database cross-references. InterPro integrates a dozen domain/family signature databases into unified entries with residue-range hits. GO terms attach function/process/location labels with evidence codes. CATH codes position the fold in a four-level structural taxonomy. Organism is the NCBI-taxonomy species name.

Secondary structure (3-state, P-SEA). SS3 is a coarse helix/strand/coil call (letters a/b/c) made by the P-SEA algorithm from inter-Cα distances and dihedrals. It is less detailed than DSSP but needs only Cα positions.

Sequence. Sequence gives the chain of amino acids in standard one-letter code (A=alanine, C=cysteine, …, Y=tyrosine), read N→C. It is the only feature that is directly encoded by the gene; all structural features are derived from the folded form of this sequence.